Protein AF-A0A524ET92-F1 (afdb_monomer_lite)

Foldseek 3Di:
DDPVVVVPPPPPDPPDDPPDDPPVQDPDFDWDDDPQFTATPVRRDTPGGNDDPDDDPPDDPVRVVVCVVVDDDDDPDDDDDQDDLDQADPVRDGNDPVRNVVSVVVNCVVVVVVD

Radius of gyration: 28.9 Å; chains: 1; bounding box: 44×54×71 Å

Secondary structure (DSSP, 8-state):
--HHHHTTSS-S-TT----S------SS--EEEETTEEEETTT--EEEE---SSPPPSS-HHHHHHHHHHS----SS---------SB-TTSPBPPHHHHHHHHHHHHHHHTT--

pLDDT: mean 71.61, st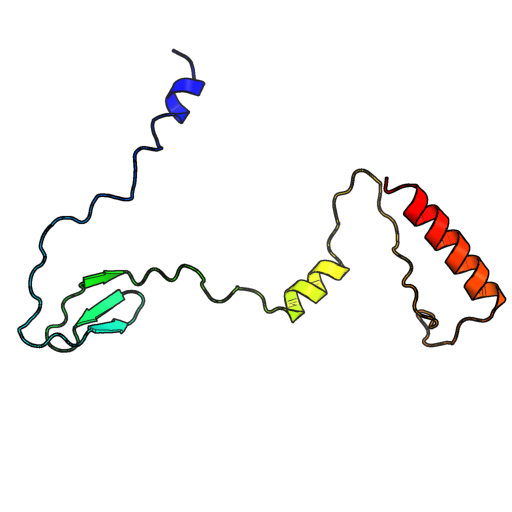d 12.29, range [42.5, 88.94]

Sequence (115 aa):
MSYRDRLRSVKENSETAANSCSEQCCDNPCIESRDGDNVCLNCGMIQGRNLVGNERRAYTVEEVNKRRRTEPRWREFGPRTMLPNTKIDSKGRLINAKGKTLFSRLSKIQNSLIS

Structure (mmCIF, N/CA/C/O backbone):
data_AF-A0A524ET92-F1
#
_entry.id   AF-A0A524ET92-F1
#
loop_
_atom_site.group_PDB
_atom_site.id
_atom_site.type_symbol
_atom_site.label_atom_id
_atom_site.label_alt_id
_atom_site.label_comp_id
_atom_site.label_asym_id
_atom_site.label_entity_id
_atom_site.label_seq_id
_atom_site.pdbx_PDB_ins_code
_atom_site.Cartn_x
_atom_site.Cartn_y
_atom_site.Cartn_z
_atom_site.occupancy
_atom_site.B_iso_or_equiv
_atom_site.auth_seq_id
_atom_site.auth_comp_id
_atom_site.auth_asym_id
_atom_site.auth_atom_id
_atom_site.pdbx_PDB_model_num
ATOM 1 N N . MET A 1 1 ? 3.903 37.963 -25.073 1.00 47.81 1 MET A N 1
ATOM 2 C CA . MET A 1 1 ? 3.912 36.483 -25.041 1.00 47.81 1 MET A CA 1
ATOM 3 C C . MET A 1 1 ? 3.962 36.022 -23.594 1.00 47.81 1 MET A C 1
ATOM 5 O O . MET A 1 1 ? 4.824 36.496 -22.863 1.00 47.81 1 MET A O 1
ATOM 9 N N . SER A 1 2 ? 3.009 35.190 -23.166 1.00 58.75 2 SER A N 1
ATOM 10 C CA . SER A 1 2 ? 2.835 34.795 -21.763 1.00 58.75 2 SER A CA 1
ATOM 11 C C . SER A 1 2 ? 3.704 33.584 -21.423 1.00 58.75 2 SER A C 1
ATOM 13 O O . SER A 1 2 ? 3.820 32.651 -22.213 1.00 58.75 2 SER A O 1
ATOM 15 N N . TYR A 1 3 ? 4.284 33.559 -20.219 1.00 64.38 3 TYR A N 1
ATOM 16 C CA . TYR A 1 3 ? 5.050 32.418 -19.690 1.00 64.38 3 TYR A CA 1
ATOM 17 C C . TYR A 1 3 ? 4.247 31.102 -19.722 1.00 64.38 3 TYR A C 1
ATOM 19 O O . TYR A 1 3 ? 4.809 30.017 -19.855 1.00 64.38 3 TYR A O 1
ATOM 27 N N . ARG A 1 4 ? 2.913 31.208 -19.689 1.00 57.59 4 ARG A N 1
ATOM 28 C CA . ARG A 1 4 ? 1.978 30.082 -19.766 1.00 57.59 4 ARG A CA 1
ATOM 29 C C . ARG A 1 4 ? 2.009 29.355 -21.119 1.00 57.59 4 ARG A C 1
ATOM 31 O O . ARG A 1 4 ? 1.725 28.162 -21.156 1.00 57.59 4 ARG A O 1
ATOM 38 N N . ASP A 1 5 ? 2.405 30.040 -22.193 1.00 59.94 5 ASP A N 1
ATOM 39 C CA . ASP A 1 5 ? 2.451 29.474 -23.546 1.00 59.94 5 ASP A CA 1
ATOM 40 C C . ASP A 1 5 ? 3.699 28.596 -23.767 1.00 59.94 5 ASP A C 1
ATOM 42 O O . ASP A 1 5 ? 3.637 27.630 -24.522 1.00 59.94 5 ASP A O 1
ATOM 46 N N . ARG A 1 6 ? 4.802 28.838 -23.034 1.00 60.34 6 ARG A N 1
ATOM 47 C CA . ARG A 1 6 ? 6.013 27.983 -23.066 1.00 60.34 6 ARG A CA 1
ATOM 48 C C . ARG A 1 6 ? 5.809 26.603 -22.447 1.00 60.34 6 ARG A C 1
ATOM 50 O O . ARG A 1 6 ? 6.516 25.669 -22.799 1.00 60.34 6 ARG A O 1
ATOM 57 N N . LEU A 1 7 ? 4.865 26.464 -21.520 1.00 58.16 7 LEU A N 1
ATOM 58 C CA . LEU A 1 7 ? 4.610 25.190 -20.838 1.00 58.16 7 LEU A CA 1
ATOM 59 C C . LEU A 1 7 ? 3.720 24.242 -21.658 1.00 58.16 7 LEU A C 1
ATOM 61 O O . LEU A 1 7 ? 3.577 23.079 -21.294 1.00 58.16 7 LEU A O 1
ATOM 65 N N . ARG A 1 8 ? 3.115 24.716 -22.758 1.00 54.34 8 ARG A N 1
ATOM 66 C CA . ARG A 1 8 ? 2.230 23.909 -23.616 1.00 54.34 8 ARG A CA 1
ATOM 67 C C . ARG A 1 8 ? 2.946 23.164 -24.742 1.00 54.34 8 ARG A C 1
ATOM 69 O O . ARG A 1 8 ? 2.341 22.262 -25.308 1.00 54.34 8 ARG A O 1
ATOM 76 N N . SER A 1 9 ? 4.201 23.487 -25.049 1.00 54.00 9 SER A N 1
ATOM 77 C CA . SER A 1 9 ? 4.921 22.929 -26.204 1.00 54.00 9 SER A CA 1
ATOM 78 C C . SER A 1 9 ? 5.749 21.670 -25.909 1.00 54.00 9 SER A C 1
ATOM 80 O O . SER A 1 9 ? 6.513 21.244 -26.761 1.00 54.00 9 SER A O 1
ATOM 82 N N . VAL A 1 10 ? 5.625 21.057 -24.725 1.00 55.03 10 VAL A N 1
ATOM 83 C CA . VAL A 1 10 ? 6.371 19.827 -24.357 1.00 55.03 10 VAL A CA 1
ATOM 84 C C . VAL A 1 10 ? 5.411 18.668 -24.080 1.00 55.03 10 VAL A C 1
ATOM 86 O O . VAL A 1 10 ? 5.585 17.872 -23.163 1.00 55.03 10 VAL A O 1
ATOM 89 N N . LYS A 1 11 ? 4.332 18.591 -24.861 1.00 49.00 11 LYS A N 1
ATOM 90 C CA . LYS A 1 11 ? 3.464 17.411 -24.900 1.00 49.00 11 LYS A CA 1
ATOM 91 C C . LYS A 1 11 ? 3.164 17.020 -26.343 1.00 49.00 11 LYS A C 1
ATOM 93 O O . LYS A 1 11 ? 2.029 16.732 -26.697 1.00 49.00 11 LYS A O 1
ATOM 98 N N . GLU A 1 12 ? 4.200 17.040 -27.172 1.00 43.91 12 GLU A N 1
ATOM 99 C CA . GLU A 1 12 ? 4.202 16.313 -28.434 1.00 43.91 12 GLU A CA 1
ATOM 100 C C . GLU A 1 12 ? 4.719 14.901 -28.149 1.00 43.91 12 GLU A C 1
ATOM 102 O O . GLU A 1 12 ? 5.905 14.686 -27.925 1.00 43.91 12 GLU A O 1
ATOM 107 N N . ASN A 1 13 ? 3.771 13.968 -28.044 1.00 44.97 13 ASN A N 1
ATOM 108 C CA . ASN A 1 13 ? 3.882 12.552 -28.395 1.00 44.97 13 ASN A CA 1
ATOM 109 C C . ASN A 1 13 ? 5.302 11.958 -28.442 1.00 44.97 13 ASN A C 1
ATOM 111 O O . ASN A 1 13 ? 5.855 11.709 -29.511 1.00 44.97 13 ASN A O 1
ATOM 115 N N . SER A 1 14 ? 5.840 11.589 -27.282 1.00 46.81 14 SER A N 1
ATOM 116 C CA . SER A 1 14 ? 6.965 10.655 -27.181 1.00 46.81 14 SER A CA 1
ATOM 117 C C . SER A 1 14 ? 6.495 9.192 -27.255 1.00 46.81 14 SER A C 1
ATOM 119 O O . SER A 1 14 ? 6.910 8.371 -26.444 1.00 46.81 14 SER A O 1
ATOM 121 N N . GLU A 1 15 ? 5.584 8.866 -28.175 1.00 49.69 15 GLU A N 1
ATOM 122 C CA . GLU A 1 15 ? 5.123 7.484 -28.418 1.00 49.69 15 GLU A CA 1
ATOM 123 C C . GLU A 1 15 ? 5.349 7.027 -29.870 1.00 49.69 15 GLU A C 1
ATOM 125 O O . GLU A 1 15 ? 5.058 5.890 -30.221 1.00 49.69 15 GLU A O 1
ATOM 130 N N . THR A 1 16 ? 5.956 7.861 -30.717 1.00 47.66 16 THR A N 1
ATOM 131 C CA . THR A 1 16 ? 6.244 7.512 -32.117 1.00 47.66 16 THR A CA 1
ATOM 132 C C . THR A 1 16 ? 7.609 8.035 -32.543 1.00 47.66 16 THR A C 1
ATOM 134 O O . THR A 1 16 ? 7.714 9.005 -33.285 1.00 47.66 16 THR A O 1
ATOM 137 N N . ALA A 1 17 ? 8.671 7.387 -32.069 1.00 45.50 17 ALA A N 1
ATOM 138 C CA . ALA A 1 17 ? 10.010 7.515 -32.645 1.00 45.50 17 ALA A CA 1
ATOM 139 C C . ALA A 1 17 ? 10.817 6.224 -32.427 1.00 45.50 17 ALA A C 1
ATOM 141 O O . ALA A 1 17 ? 11.846 6.220 -31.763 1.00 45.50 17 ALA A O 1
ATOM 142 N N . ALA A 1 18 ? 10.315 5.114 -32.967 1.00 44.72 18 ALA A N 1
ATOM 143 C CA . ALA A 1 18 ? 11.102 3.903 -33.209 1.00 44.72 18 ALA A CA 1
ATOM 144 C C . ALA A 1 18 ? 10.510 3.125 -34.397 1.00 44.72 18 ALA A C 1
ATOM 146 O O . ALA A 1 18 ? 10.233 1.937 -34.316 1.00 44.72 18 ALA A O 1
ATOM 147 N N . ASN A 1 19 ? 10.267 3.828 -35.505 1.00 51.97 19 ASN A N 1
ATOM 148 C CA . ASN A 1 19 ? 10.136 3.211 -36.823 1.00 51.97 19 ASN A CA 1
ATOM 149 C C . ASN A 1 19 ? 11.437 3.489 -37.580 1.00 51.97 19 ASN A C 1
ATOM 151 O O . ASN A 1 19 ? 11.514 4.395 -38.406 1.00 51.97 19 ASN A O 1
ATOM 155 N N . SER A 1 20 ? 12.478 2.728 -37.266 1.00 45.72 20 SER A N 1
ATOM 156 C CA . SER A 1 20 ? 13.635 2.587 -38.143 1.00 45.72 20 SER A CA 1
ATOM 157 C C . SER A 1 20 ? 14.181 1.177 -37.981 1.00 45.72 20 SER A C 1
ATOM 159 O O . SER A 1 20 ? 14.717 0.842 -36.930 1.00 45.72 20 SER A O 1
ATOM 161 N N . CYS A 1 21 ? 14.009 0.394 -39.045 1.00 42.50 21 CYS A N 1
ATOM 162 C CA . CYS A 1 21 ? 14.537 -0.948 -39.258 1.00 42.50 21 CYS A CA 1
ATOM 163 C C . CYS A 1 21 ? 13.989 -2.056 -38.347 1.00 42.50 21 CYS A C 1
ATOM 165 O O . CYS A 1 21 ? 14.536 -2.375 -37.298 1.00 42.50 21 CYS A O 1
ATOM 167 N N . SER A 1 22 ? 12.992 -2.781 -38.860 1.00 56.25 22 SER A N 1
ATOM 168 C CA . SER A 1 22 ? 12.910 -4.228 -38.654 1.00 56.25 22 SER A CA 1
ATOM 169 C C . SER A 1 22 ? 14.134 -4.895 -39.305 1.00 56.25 22 SER A C 1
ATOM 171 O O . SER A 1 22 ? 14.025 -5.530 -40.353 1.00 56.25 22 SER A O 1
ATOM 173 N N . GLU A 1 23 ? 15.321 -4.685 -38.742 1.00 62.25 23 GLU A N 1
ATOM 174 C CA . GLU A 1 23 ? 16.504 -5.456 -39.101 1.00 62.25 23 GLU A CA 1
ATOM 175 C C . GLU A 1 23 ? 16.312 -6.847 -38.499 1.00 62.25 23 GLU A C 1
ATOM 177 O O . GLU A 1 23 ? 16.349 -7.037 -37.283 1.00 62.25 23 GLU A O 1
ATOM 182 N N . GLN A 1 24 ? 16.003 -7.823 -39.355 1.00 68.81 24 GLN A N 1
ATOM 183 C CA . GLN A 1 24 ? 15.979 -9.229 -38.970 1.00 68.81 24 GLN A CA 1
ATOM 184 C C . GLN A 1 24 ? 17.319 -9.568 -38.318 1.00 68.81 24 GLN A C 1
ATOM 186 O O . GLN A 1 24 ? 18.355 -9.588 -38.975 1.00 68.81 24 GLN A O 1
ATOM 191 N N . CYS A 1 25 ? 17.306 -9.823 -37.011 1.00 73.94 25 CYS A N 1
ATOM 192 C CA . CYS A 1 25 ? 18.538 -10.074 -36.279 1.00 73.94 25 CYS A CA 1
ATOM 193 C C . CYS A 1 25 ? 19.202 -11.407 -36.675 1.00 73.94 25 CYS A C 1
ATOM 195 O O . CYS A 1 25 ? 20.414 -11.538 -36.538 1.00 73.94 25 CYS A O 1
ATOM 197 N N . CYS A 1 26 ? 18.418 -12.401 -37.115 1.00 80.56 26 CYS A N 1
ATOM 198 C CA . CYS A 1 26 ? 18.838 -13.682 -37.706 1.00 80.56 26 CYS A CA 1
ATOM 199 C C . CYS A 1 26 ? 17.600 -14.497 -38.143 1.00 80.56 26 CYS A C 1
ATOM 201 O O . CYS A 1 26 ? 16.479 -14.150 -37.768 1.00 80.56 26 CYS A O 1
ATOM 203 N N . ASP A 1 27 ? 17.799 -15.595 -38.884 1.00 80.44 27 ASP A N 1
ATOM 204 C CA . ASP A 1 27 ? 16.713 -16.468 -39.371 1.00 80.44 27 ASP A CA 1
ATOM 205 C C . ASP A 1 27 ? 15.933 -17.167 -38.240 1.00 80.44 27 ASP A C 1
ATOM 207 O O . ASP A 1 27 ? 14.732 -17.390 -38.363 1.00 80.44 27 ASP A O 1
ATOM 211 N N . ASN A 1 28 ? 16.600 -17.471 -37.116 1.00 81.56 28 ASN A N 1
ATOM 212 C CA . ASN A 1 28 ? 16.001 -18.065 -35.914 1.00 81.56 28 ASN A CA 1
ATOM 213 C C . ASN A 1 28 ? 16.382 -17.254 -34.661 1.00 81.56 28 ASN A C 1
ATOM 215 O O . ASN A 1 28 ? 17.343 -17.603 -33.964 1.00 81.56 28 ASN A O 1
ATOM 219 N N . PRO A 1 29 ? 15.669 -16.156 -34.364 1.00 80.69 29 PRO A N 1
ATOM 220 C CA . PRO A 1 29 ? 15.983 -15.304 -33.227 1.00 80.69 29 PRO A CA 1
ATOM 221 C C . PRO A 1 29 ? 15.535 -15.928 -31.902 1.00 80.69 29 PRO A C 1
ATOM 223 O O . PRO A 1 29 ? 14.384 -16.329 -31.745 1.00 80.69 29 PRO A O 1
ATOM 226 N N . CYS A 1 30 ? 16.439 -15.972 -30.923 1.00 83.75 30 CYS A N 1
ATOM 227 C CA . CYS A 1 30 ? 16.144 -16.399 -29.555 1.00 83.75 30 CYS A CA 1
ATOM 228 C C . CYS A 1 30 ? 16.282 -15.194 -28.623 1.00 83.75 30 CYS A C 1
ATOM 230 O O . CYS A 1 30 ? 17.395 -14.834 -28.248 1.00 83.75 30 CYS A O 1
ATOM 232 N N . ILE A 1 31 ? 15.168 -14.522 -28.328 1.00 85.00 31 ILE A N 1
ATOM 233 C CA . ILE A 1 31 ? 15.155 -13.258 -27.583 1.00 85.00 31 ILE A CA 1
ATOM 234 C C . ILE A 1 31 ? 14.977 -13.549 -26.091 1.00 85.00 31 ILE A C 1
ATOM 236 O O . ILE A 1 31 ? 13.972 -14.134 -25.691 1.00 85.00 31 ILE A O 1
ATOM 240 N N . GLU A 1 32 ? 15.919 -13.086 -25.273 1.00 86.19 32 GLU A N 1
ATOM 241 C CA . GLU A 1 32 ? 15.846 -13.127 -23.813 1.00 86.19 32 GLU A CA 1
ATOM 242 C C . GLU A 1 32 ? 16.055 -11.737 -23.207 1.00 86.19 32 GLU A C 1
ATOM 244 O O . GLU A 1 32 ? 16.741 -10.879 -23.762 1.00 86.19 32 GLU A O 1
ATOM 249 N N . SER A 1 33 ? 15.476 -11.521 -22.027 1.00 86.12 33 SER A N 1
ATOM 250 C CA . SER A 1 33 ? 15.684 -10.313 -21.232 1.00 86.12 33 SER A CA 1
ATOM 251 C C . SER A 1 33 ? 16.947 -10.446 -20.374 1.00 86.12 33 SER A C 1
ATOM 253 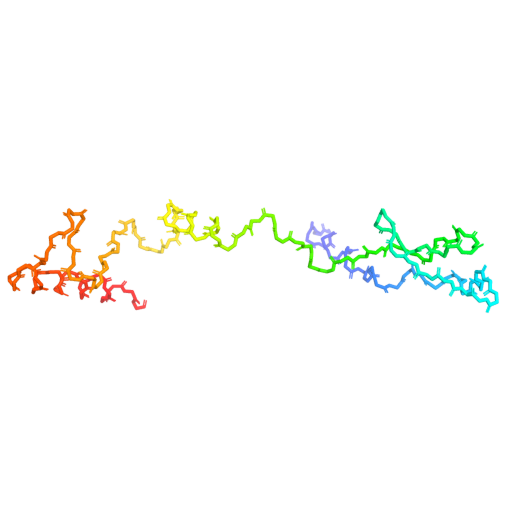O O . SER A 1 33 ? 16.962 -11.245 -19.433 1.00 86.12 33 SER A O 1
ATOM 255 N N . ARG A 1 34 ? 17.984 -9.651 -20.660 1.00 83.12 34 ARG A N 1
ATOM 256 C CA . ARG A 1 34 ? 19.222 -9.564 -19.867 1.00 83.12 34 ARG A CA 1
ATOM 257 C C . ARG A 1 34 ? 19.571 -8.115 -19.576 1.00 83.12 34 ARG A C 1
ATOM 259 O O . ARG A 1 34 ? 19.468 -7.271 -20.452 1.00 83.12 34 ARG A O 1
ATOM 266 N N . ASP A 1 35 ? 19.966 -7.842 -18.336 1.00 80.12 35 ASP A N 1
ATOM 267 C CA . ASP A 1 35 ? 20.461 -6.530 -17.894 1.00 80.12 35 ASP A CA 1
ATOM 268 C C . ASP A 1 35 ? 19.543 -5.334 -18.226 1.00 80.12 35 ASP A C 1
ATOM 270 O O . ASP A 1 35 ? 19.994 -4.202 -18.358 1.00 80.12 35 ASP A O 1
ATOM 274 N N . GLY A 1 36 ? 18.229 -5.575 -18.318 1.00 80.56 36 GLY A N 1
ATOM 275 C CA . GLY A 1 36 ? 17.239 -4.541 -18.640 1.00 80.56 36 GLY A CA 1
ATOM 276 C C . GLY A 1 36 ? 17.019 -4.311 -20.137 1.00 80.56 36 GLY A C 1
ATOM 277 O O . GLY A 1 36 ? 16.214 -3.454 -20.492 1.00 80.56 36 GLY A O 1
ATOM 278 N N . ASP A 1 37 ? 17.647 -5.108 -21.000 1.00 86.75 37 ASP A N 1
ATOM 279 C CA . ASP A 1 37 ? 17.483 -5.090 -22.451 1.00 86.75 37 ASP A CA 1
ATOM 280 C C . ASP A 1 37 ? 16.964 -6.440 -22.973 1.00 86.75 37 ASP A C 1
ATOM 282 O O . ASP A 1 37 ? 17.146 -7.494 -22.362 1.00 86.75 37 ASP A O 1
ATOM 286 N N . ASN A 1 38 ? 16.290 -6.413 -24.121 1.00 86.81 38 ASN A N 1
ATOM 287 C CA . ASN A 1 38 ? 15.870 -7.606 -24.849 1.00 86.81 38 ASN A CA 1
ATOM 288 C C . ASN A 1 38 ? 16.914 -7.912 -25.923 1.00 86.81 38 ASN A C 1
ATOM 290 O O . ASN A 1 38 ? 17.060 -7.166 -26.897 1.00 86.81 38 ASN A O 1
ATOM 294 N N . VAL A 1 39 ? 17.636 -9.013 -25.735 1.00 88.94 39 VAL A N 1
ATOM 295 C CA . VAL A 1 39 ? 18.805 -9.385 -26.532 1.00 88.94 39 VAL A CA 1
ATOM 296 C C . VAL A 1 39 ? 18.563 -10.727 -27.204 1.00 88.94 39 VAL A C 1
ATOM 298 O O . VAL A 1 39 ? 18.055 -11.663 -26.589 1.00 88.94 39 VAL A O 1
ATOM 301 N N . CYS A 1 40 ? 18.950 -10.846 -28.470 1.00 88.44 40 CYS A N 1
ATOM 302 C CA . CYS A 1 40 ? 18.998 -12.139 -29.136 1.00 88.44 40 CYS A CA 1
ATOM 303 C C . CYS A 1 40 ? 20.252 -12.917 -28.706 1.00 88.44 40 CYS A C 1
ATOM 305 O O . CYS A 1 40 ? 21.367 -12.457 -28.942 1.00 88.44 40 CYS A O 1
ATOM 307 N N . LEU A 1 41 ? 20.103 -14.118 -28.146 1.00 83.75 41 LEU A N 1
ATOM 308 C CA . LEU A 1 41 ? 21.230 -14.964 -27.729 1.00 83.75 41 LEU A CA 1
ATOM 309 C C . LEU A 1 41 ? 22.099 -15.448 -28.897 1.00 83.75 41 LEU A C 1
ATOM 311 O O . LEU A 1 41 ? 23.283 -15.717 -28.712 1.00 83.75 41 LEU A O 1
ATOM 315 N N . ASN A 1 42 ? 21.519 -15.557 -30.093 1.00 83.69 42 ASN A N 1
ATOM 316 C CA . ASN A 1 42 ? 22.188 -16.160 -31.245 1.00 83.69 42 ASN A CA 1
ATOM 317 C C . ASN A 1 42 ? 23.105 -15.178 -31.987 1.00 83.69 42 ASN A C 1
ATOM 319 O O . ASN A 1 42 ? 24.131 -15.588 -32.519 1.00 83.69 42 ASN A O 1
ATOM 323 N N . CYS A 1 43 ? 22.754 -13.890 -32.029 1.00 81.88 43 CYS A N 1
ATOM 324 C CA . CYS A 1 43 ? 23.526 -12.864 -32.742 1.00 81.88 43 CYS A 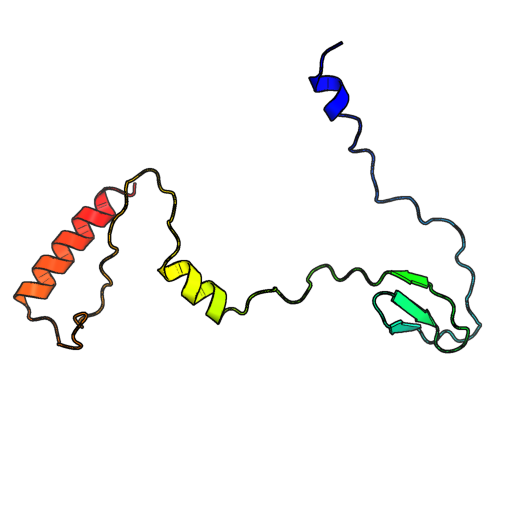CA 1
ATOM 325 C C . CYS A 1 43 ? 23.946 -11.674 -31.869 1.00 81.88 43 CYS A C 1
ATOM 327 O O . CYS A 1 43 ? 24.670 -10.802 -32.339 1.00 81.88 43 CYS A O 1
ATOM 329 N N . GLY A 1 44 ? 23.496 -11.609 -30.612 1.00 78.56 44 GLY A N 1
ATOM 330 C CA . GLY A 1 44 ? 23.822 -10.524 -29.684 1.00 78.56 44 GLY A CA 1
ATOM 331 C C . GLY A 1 44 ? 23.127 -9.193 -29.982 1.00 78.56 44 GLY A C 1
ATOM 332 O O . GLY A 1 44 ? 23.423 -8.199 -29.323 1.00 78.56 44 GLY A O 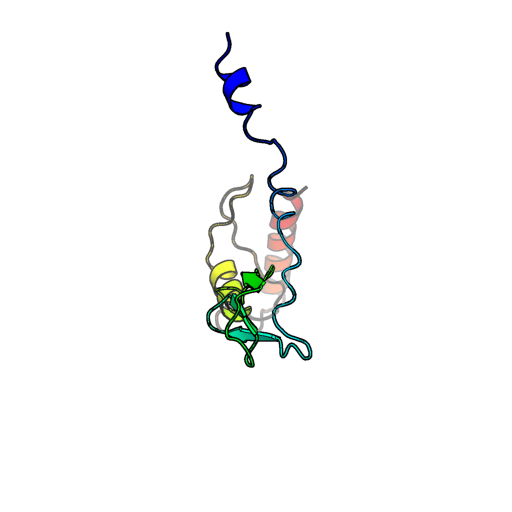1
ATOM 333 N N . MET A 1 45 ? 22.211 -9.142 -30.956 1.00 83.81 45 MET A N 1
ATOM 334 C CA . MET A 1 45 ? 21.502 -7.911 -31.306 1.00 83.81 45 MET A CA 1
ATOM 335 C C . MET A 1 45 ? 20.506 -7.514 -30.209 1.00 83.81 45 MET A C 1
ATOM 337 O O . MET A 1 45 ? 19.710 -8.340 -29.752 1.00 83.81 45 MET A O 1
ATOM 341 N N . ILE A 1 46 ? 20.529 -6.236 -29.830 1.00 84.62 46 ILE A N 1
ATOM 342 C CA . ILE A 1 46 ? 19.599 -5.635 -28.871 1.00 84.62 46 ILE A CA 1
ATOM 343 C C . ILE A 1 46 ? 18.380 -5.129 -29.644 1.00 84.62 46 ILE A C 1
ATOM 345 O O . ILE A 1 46 ? 18.498 -4.199 -30.437 1.00 84.62 46 ILE A O 1
ATOM 349 N N . GLN A 1 47 ? 17.209 -5.730 -29.419 1.00 80.50 47 GLN A N 1
ATOM 350 C CA . GLN A 1 47 ? 15.964 -5.297 -30.071 1.00 80.50 47 GLN A CA 1
ATOM 351 C C . GLN A 1 47 ? 15.308 -4.107 -29.367 1.00 80.50 47 GLN A C 1
ATOM 353 O O . GLN A 1 47 ? 14.516 -3.382 -29.965 1.00 80.50 47 GLN A O 1
ATOM 358 N N . GLY A 1 48 ? 15.623 -3.891 -28.091 1.00 82.94 48 GLY A N 1
ATOM 359 C CA . GLY A 1 48 ? 15.113 -2.754 -27.342 1.00 82.94 48 GLY A CA 1
ATOM 360 C C . GLY A 1 48 ? 15.286 -2.910 -25.841 1.00 82.94 48 GLY A C 1
ATOM 361 O O . GLY A 1 48 ? 15.717 -3.952 -25.352 1.00 82.94 48 GLY A O 1
ATOM 362 N N . ARG A 1 49 ? 14.907 -1.859 -25.114 1.00 83.31 49 ARG A N 1
ATOM 363 C CA . ARG A 1 49 ? 14.924 -1.843 -23.649 1.00 83.31 49 ARG A CA 1
ATOM 364 C C . ARG A 1 49 ? 13.722 -2.593 -23.095 1.00 83.31 49 ARG A C 1
ATOM 366 O O . ARG A 1 49 ? 12.597 -2.413 -23.565 1.00 83.31 49 ARG A O 1
ATOM 373 N N . ASN A 1 50 ? 13.943 -3.391 -22.063 1.00 82.06 50 ASN A N 1
ATOM 374 C CA . ASN A 1 50 ? 12.884 -4.044 -21.313 1.00 82.06 50 ASN A CA 1
ATOM 375 C C . ASN A 1 50 ? 12.270 -3.045 -20.319 1.00 82.06 50 ASN A C 1
A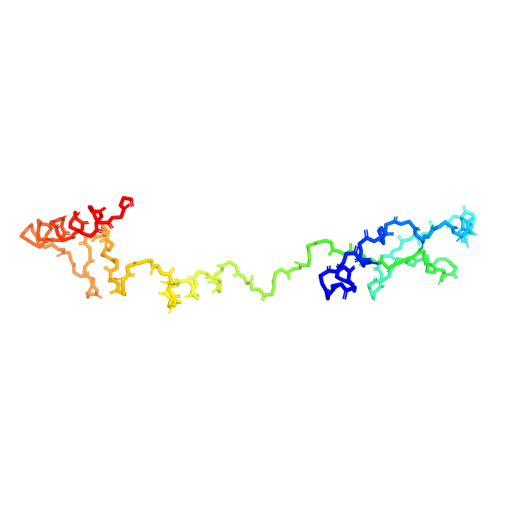TOM 377 O O . ASN A 1 50 ? 12.729 -2.880 -19.190 1.00 82.06 50 ASN A O 1
ATOM 381 N N . LEU A 1 51 ? 11.237 -2.329 -20.768 1.00 76.69 51 LEU A N 1
ATOM 382 C CA . LEU A 1 51 ? 10.479 -1.410 -19.924 1.00 76.69 51 LEU A CA 1
ATOM 383 C C . LEU A 1 51 ? 9.441 -2.196 -19.116 1.00 76.69 51 LEU A C 1
ATOM 385 O O . LEU A 1 51 ? 8.368 -2.539 -19.614 1.00 76.69 51 LEU A O 1
ATOM 389 N N . VAL A 1 52 ? 9.743 -2.467 -17.848 1.00 73.75 52 VAL A N 1
ATOM 390 C CA . VAL A 1 52 ? 8.789 -3.103 -16.935 1.00 73.75 52 VAL A CA 1
ATOM 391 C C . VAL A 1 52 ? 7.861 -2.029 -16.361 1.00 73.75 52 VAL A C 1
ATOM 393 O O . VAL A 1 52 ? 8.266 -1.226 -15.528 1.00 73.75 52 VAL A O 1
ATOM 396 N N . GLY A 1 53 ? 6.590 -2.016 -16.778 1.00 70.25 53 GLY A N 1
ATOM 397 C CA . GLY A 1 53 ? 5.610 -1.011 -16.327 1.00 70.25 53 GLY A CA 1
ATOM 398 C C . GLY A 1 53 ? 5.286 -1.050 -14.824 1.00 70.25 53 GLY A C 1
ATOM 399 O O . GLY A 1 53 ? 4.806 -0.066 -14.272 1.00 70.25 53 GLY A O 1
ATOM 400 N N . ASN A 1 54 ? 5.569 -2.171 -14.157 1.00 66.88 54 ASN A N 1
ATOM 401 C CA . ASN A 1 54 ? 5.458 -2.335 -12.710 1.00 66.88 54 ASN A CA 1
ATOM 402 C C . ASN A 1 54 ? 6.732 -3.000 -12.182 1.00 66.88 54 ASN A C 1
ATOM 404 O O . ASN A 1 54 ? 6.784 -4.222 -12.030 1.00 66.88 54 ASN A O 1
ATOM 408 N N . GLU A 1 55 ? 7.760 -2.209 -11.887 1.00 64.19 55 GLU A N 1
ATOM 409 C CA . GLU A 1 55 ? 8.864 -2.696 -11.062 1.00 64.19 55 GLU A CA 1
ATOM 410 C C . GLU A 1 55 ? 8.332 -3.232 -9.724 1.00 64.19 55 GLU A C 1
ATOM 412 O O . GLU A 1 55 ? 7.288 -2.802 -9.210 1.00 64.19 55 GLU A O 1
ATOM 417 N N . ARG A 1 56 ? 9.060 -4.189 -9.134 1.00 68.38 56 ARG A N 1
ATOM 418 C CA . ARG A 1 56 ? 8.799 -4.627 -7.758 1.00 68.38 56 ARG A CA 1
ATOM 419 C C . ARG A 1 56 ? 8.734 -3.377 -6.881 1.00 68.38 56 ARG A C 1
ATOM 421 O O . ARG A 1 56 ? 9.708 -2.634 -6.805 1.00 68.38 56 ARG A O 1
ATOM 428 N N . ARG A 1 57 ? 7.586 -3.140 -6.228 1.00 67.69 57 ARG A N 1
ATOM 429 C CA . ARG A 1 57 ? 7.443 -2.022 -5.284 1.00 67.69 57 ARG A CA 1
ATOM 430 C C . ARG A 1 57 ? 8.635 -2.040 -4.336 1.00 67.69 57 ARG A C 1
ATOM 432 O O . ARG A 1 57 ? 8.901 -3.070 -3.722 1.00 67.69 57 ARG A O 1
ATOM 439 N N . ALA A 1 58 ? 9.280 -0.886 -4.174 1.00 74.62 58 ALA A N 1
ATOM 440 C CA . ALA A 1 58 ? 10.391 -0.711 -3.239 1.00 74.62 58 ALA A CA 1
ATOM 441 C C . ALA A 1 58 ? 10.026 -1.097 -1.793 1.00 74.62 58 ALA A C 1
ATOM 443 O O . ALA A 1 58 ? 10.915 -1.335 -0.983 1.00 74.62 58 ALA A O 1
ATOM 444 N N . TYR A 1 59 ? 8.726 -1.166 -1.481 1.00 78.94 59 TYR A N 1
ATOM 445 C CA . TYR A 1 59 ? 8.211 -1.552 -0.176 1.00 78.94 59 TYR A CA 1
ATOM 446 C C . TYR A 1 59 ? 7.307 -2.772 -0.257 1.00 78.94 59 TYR A C 1
ATOM 448 O O . TYR A 1 59 ? 6.413 -2.867 -1.108 1.00 78.94 59 TYR A O 1
ATOM 456 N N . THR A 1 60 ? 7.484 -3.663 0.711 1.00 84.19 60 THR A N 1
ATOM 457 C CA . THR A 1 60 ? 6.566 -4.780 0.927 1.00 84.19 60 THR A CA 1
ATOM 458 C C . THR A 1 60 ? 5.233 -4.284 1.490 1.00 84.19 60 THR A C 1
ATOM 460 O O . THR A 1 60 ? 5.127 -3.207 2.085 1.00 84.19 60 THR A O 1
ATOM 463 N N . VAL A 1 61 ? 4.177 -5.086 1.333 1.00 80.06 61 VAL A N 1
ATOM 464 C CA . VAL A 1 61 ? 2.845 -4.765 1.879 1.00 80.06 61 VAL A CA 1
ATOM 465 C C . VAL A 1 61 ? 2.905 -4.554 3.400 1.00 80.06 61 VAL A C 1
ATOM 467 O O . VAL A 1 61 ? 2.204 -3.701 3.948 1.00 80.06 61 VAL A O 1
ATOM 470 N N . GLU A 1 62 ? 3.786 -5.281 4.087 1.00 82.75 62 GLU A N 1
ATOM 471 C CA . GLU A 1 62 ? 3.996 -5.166 5.530 1.00 82.75 62 GLU A CA 1
ATOM 472 C C . GLU A 1 62 ? 4.637 -3.835 5.936 1.00 82.75 62 GLU A C 1
ATOM 474 O O . GLU A 1 62 ? 4.193 -3.200 6.895 1.00 82.75 62 GLU A O 1
ATOM 479 N N . GLU A 1 63 ? 5.648 -3.378 5.196 1.00 80.44 63 GLU A N 1
ATOM 480 C CA . GLU A 1 63 ? 6.313 -2.093 5.435 1.00 80.44 63 GLU A CA 1
ATOM 481 C C . GLU A 1 63 ? 5.369 -0.916 5.214 1.00 80.44 63 GLU A C 1
ATOM 483 O O . GLU A 1 63 ? 5.309 -0.002 6.041 1.00 80.44 63 GLU A O 1
ATOM 488 N N . VAL A 1 64 ? 4.571 -0.973 4.144 1.00 81.38 64 VAL A N 1
ATOM 489 C CA . VAL A 1 64 ? 3.538 0.032 3.868 1.00 81.38 64 VAL A CA 1
ATOM 490 C C . VAL A 1 64 ? 2.536 0.097 5.023 1.00 81.38 64 VAL A C 1
ATOM 492 O O . VAL A 1 64 ? 2.187 1.184 5.483 1.00 81.38 64 VAL A O 1
ATOM 495 N N . ASN A 1 65 ? 2.104 -1.050 5.550 1.00 79.25 65 ASN A N 1
ATOM 496 C CA . ASN A 1 65 ? 1.165 -1.096 6.670 1.00 79.25 65 ASN A CA 1
ATOM 497 C C . ASN A 1 65 ? 1.767 -0.576 7.982 1.00 79.25 65 ASN A C 1
ATOM 499 O O . ASN A 1 65 ? 1.061 0.078 8.751 1.00 79.25 65 ASN A O 1
ATOM 503 N N . LYS A 1 66 ? 3.057 -0.825 8.243 1.00 82.31 66 LYS A N 1
ATOM 504 C CA . LYS A 1 66 ? 3.757 -0.264 9.410 1.00 82.31 66 LYS A CA 1
ATOM 505 C C . LYS A 1 66 ? 3.853 1.259 9.317 1.00 82.31 66 LYS A C 1
ATOM 507 O O . LYS A 1 66 ? 3.493 1.931 10.279 1.00 82.31 66 LYS A O 1
ATOM 512 N N . ARG A 1 67 ? 4.245 1.806 8.158 1.00 77.50 67 ARG A N 1
ATOM 513 C CA . ARG A 1 67 ? 4.345 3.264 7.944 1.00 77.50 67 ARG A CA 1
ATOM 514 C C . ARG A 1 67 ? 2.993 3.965 8.054 1.00 77.50 67 ARG A C 1
ATOM 516 O O . ARG A 1 67 ? 2.884 4.963 8.761 1.00 77.50 67 ARG A O 1
ATOM 523 N N . ARG A 1 68 ? 1.935 3.375 7.485 1.00 72.94 68 ARG A N 1
ATOM 524 C CA . ARG A 1 68 ? 0.559 3.895 7.587 1.00 72.94 68 ARG A CA 1
ATOM 525 C C . ARG A 1 68 ? 0.048 4.052 9.024 1.00 72.94 68 ARG A C 1
ATOM 527 O O . ARG A 1 68 ? -0.888 4.817 9.234 1.00 72.94 68 ARG A O 1
ATOM 534 N N . ARG A 1 69 ? 0.611 3.333 10.008 1.00 68.88 69 ARG A N 1
ATOM 535 C CA . ARG A 1 69 ? 0.237 3.495 11.428 1.00 68.88 69 ARG A CA 1
ATOM 536 C C . ARG A 1 69 ? 0.784 4.783 12.039 1.00 68.88 69 ARG A C 1
ATOM 538 O O . ARG A 1 69 ? 0.133 5.341 12.913 1.00 68.88 69 ARG A O 1
ATOM 545 N N . THR A 1 70 ? 1.969 5.215 11.618 1.00 68.12 70 THR A N 1
ATOM 546 C CA . THR A 1 70 ? 2.703 6.341 12.220 1.00 68.12 70 THR A CA 1
ATOM 547 C C . THR A 1 70 ? 2.711 7.594 11.351 1.00 68.12 70 THR A C 1
ATOM 549 O O . THR A 1 70 ? 3.126 8.648 11.820 1.00 68.12 70 THR A O 1
ATOM 552 N N . GLU A 1 71 ? 2.276 7.501 10.094 1.00 68.19 71 GLU A N 1
ATOM 553 C CA . GLU A 1 71 ? 2.285 8.636 9.174 1.00 68.19 71 GLU A CA 1
ATOM 554 C C . GLU A 1 71 ? 1.283 9.732 9.575 1.00 68.19 71 GLU A C 1
ATOM 556 O O . GLU A 1 71 ? 0.095 9.447 9.784 1.00 68.19 71 GLU A O 1
ATOM 561 N N . PRO A 1 72 ? 1.728 11.003 9.625 1.00 67.69 72 PRO A N 1
ATOM 562 C CA . PRO A 1 72 ? 0.838 12.144 9.767 1.00 67.69 72 PRO A CA 1
ATOM 563 C C . PRO A 1 72 ? -0.100 12.202 8.562 1.00 67.69 72 PRO A C 1
ATOM 565 O O . PRO A 1 72 ? 0.306 12.495 7.437 1.00 67.69 72 PRO A O 1
ATOM 568 N N . ARG A 1 73 ? -1.380 11.909 8.783 1.00 67.06 73 ARG A N 1
ATOM 569 C CA . ARG A 1 73 ? -2.392 12.038 7.739 1.00 67.06 73 ARG A CA 1
ATOM 570 C C . ARG A 1 73 ? -2.921 13.465 7.750 1.00 67.06 73 ARG A C 1
ATOM 572 O O . ARG A 1 73 ? -3.663 13.828 8.658 1.00 67.06 73 ARG A O 1
ATOM 579 N N . TRP A 1 74 ? -2.562 14.243 6.735 1.00 61.72 74 TRP A N 1
ATOM 580 C CA . TRP A 1 74 ? -3.136 15.565 6.501 1.00 61.72 74 TRP A CA 1
ATOM 581 C C . TRP A 1 74 ? -4.640 15.416 6.248 1.00 61.72 74 TRP A C 1
ATOM 583 O O . TRP A 1 74 ? -5.063 14.763 5.293 1.00 61.72 74 TRP A O 1
ATOM 593 N N . ARG A 1 75 ? -5.451 15.942 7.162 1.00 66.44 75 ARG A N 1
ATOM 594 C CA . ARG A 1 75 ? -6.913 15.989 7.077 1.00 66.44 75 ARG A CA 1
ATOM 595 C C . ARG A 1 75 ? -7.357 17.411 7.408 1.00 66.44 75 ARG A C 1
ATOM 597 O O . ARG A 1 75 ? -6.631 18.132 8.083 1.00 66.44 75 ARG A O 1
ATOM 604 N N . GLU A 1 76 ? -8.559 17.785 6.980 1.00 68.38 76 GLU A N 1
ATOM 605 C CA . GLU A 1 76 ? -9.170 19.092 7.296 1.00 68.38 76 GLU A CA 1
ATOM 606 C C . GLU A 1 76 ? -9.416 19.287 8.800 1.00 68.38 76 GLU A C 1
ATOM 608 O O . GLU A 1 76 ? -9.588 20.401 9.285 1.00 68.38 76 GLU A O 1
ATOM 613 N N . PHE A 1 77 ? -9.391 18.192 9.559 1.00 63.28 77 PHE A N 1
ATOM 614 C CA . PHE A 1 77 ? -9.444 18.192 11.008 1.00 63.28 77 PHE A CA 1
ATOM 615 C C . PHE A 1 77 ? -8.083 17.837 11.610 1.00 63.28 77 PHE A C 1
ATOM 617 O O . PHE A 1 77 ? -7.366 16.977 11.098 1.00 63.28 77 PHE A O 1
ATOM 624 N N . GLY A 1 78 ? -7.760 18.484 12.734 1.00 69.69 78 GLY A N 1
ATOM 625 C CA . GLY A 1 78 ? -6.509 18.287 13.466 1.00 69.69 78 GLY A CA 1
ATOM 626 C C . GLY A 1 78 ? -6.259 16.840 13.924 1.00 69.69 78 GLY A C 1
ATOM 627 O O . GLY A 1 78 ? -7.120 15.965 13.780 1.00 69.69 78 GLY A O 1
ATOM 628 N N . PRO A 1 79 ? -5.078 16.566 14.501 1.00 66.81 79 PRO A N 1
ATOM 629 C CA . PRO A 1 79 ? -4.682 15.220 14.896 1.00 66.81 79 PRO A CA 1
ATOM 630 C C . PRO A 1 79 ? -5.684 14.620 15.893 1.00 66.81 79 PRO A C 1
ATOM 632 O O . PRO A 1 79 ? -5.885 15.136 16.992 1.00 66.81 79 PRO A O 1
ATOM 635 N N . ARG A 1 80 ? -6.322 13.511 15.499 1.00 67.19 80 ARG A N 1
ATOM 636 C CA . ARG A 1 80 ? -7.258 12.738 16.329 1.00 67.19 80 ARG A CA 1
ATOM 637 C C . ARG A 1 80 ? -6.759 11.308 16.486 1.00 67.19 80 ARG A C 1
ATOM 639 O O . ARG A 1 80 ? -6.324 10.680 15.523 1.00 67.19 80 ARG A O 1
ATOM 646 N N . THR A 1 81 ? -6.874 10.773 17.695 1.00 69.44 81 THR A N 1
ATOM 647 C CA . THR A 1 81 ? -6.614 9.361 17.981 1.00 69.44 81 THR A CA 1
ATOM 648 C C . THR A 1 81 ? -7.816 8.528 17.543 1.00 69.44 81 THR A C 1
ATOM 650 O O . THR A 1 81 ? -8.919 8.718 18.044 1.00 69.44 81 THR A O 1
ATOM 653 N N . MET A 1 82 ? -7.640 7.603 16.598 1.00 67.56 82 MET A N 1
ATOM 654 C CA . MET A 1 82 ? -8.706 6.665 16.225 1.00 67.56 82 MET A CA 1
ATOM 655 C C . MET A 1 82 ? -8.816 5.595 17.308 1.00 67.56 82 MET A C 1
ATOM 657 O O . MET A 1 82 ? -7.876 4.822 17.497 1.00 67.56 82 MET A O 1
ATOM 661 N N . LEU A 1 83 ? -9.946 5.537 18.014 1.00 70.19 83 LEU A N 1
ATOM 662 C CA . LEU A 1 83 ? -10.187 4.454 18.961 1.00 70.19 83 LEU A CA 1
ATOM 663 C C . LEU A 1 83 ? -10.671 3.206 18.202 1.00 70.19 83 LEU A C 1
ATOM 665 O O . LEU A 1 83 ? -11.736 3.253 17.581 1.00 70.19 83 LEU A O 1
ATOM 669 N N . PRO A 1 84 ? -9.921 2.088 18.226 1.00 68.31 84 PRO A N 1
ATOM 670 C CA . PRO A 1 84 ? -10.356 0.853 17.587 1.00 68.31 84 PRO A CA 1
ATOM 671 C C . PRO A 1 84 ? -11.565 0.262 18.323 1.00 68.31 84 PRO A C 1
ATOM 673 O O . PRO A 1 84 ? -11.669 0.342 19.545 1.00 68.31 84 PRO A O 1
ATOM 676 N N . ASN A 1 85 ? -12.458 -0.409 17.592 1.00 66.69 85 ASN A N 1
ATOM 677 C CA . ASN A 1 85 ? -13.631 -1.089 18.167 1.00 66.69 85 ASN A CA 1
ATOM 678 C C . ASN A 1 85 ? -13.273 -2.426 18.863 1.00 66.69 85 ASN A C 1
ATOM 680 O O . ASN A 1 85 ? -14.115 -3.303 19.063 1.00 66.69 85 ASN A O 1
ATOM 684 N N . THR A 1 86 ? -11.995 -2.632 19.188 1.00 72.69 86 THR A N 1
ATOM 685 C CA . THR A 1 86 ? -11.507 -3.834 19.861 1.00 72.69 86 THR A CA 1
ATOM 686 C C . THR A 1 86 ? -11.890 -3.798 21.335 1.00 72.69 86 THR A C 1
ATOM 688 O O . THR A 1 86 ? -11.735 -2.787 22.012 1.00 72.69 86 THR A O 1
ATOM 691 N N . LYS A 1 87 ? -12.345 -4.930 21.879 1.00 70.75 87 LYS A N 1
ATOM 692 C CA . LYS A 1 87 ? -12.761 -5.054 23.293 1.00 70.75 87 LYS A CA 1
ATOM 693 C C . LYS A 1 87 ? -11.583 -5.122 24.279 1.00 70.75 87 LYS A C 1
ATOM 695 O O . LYS A 1 87 ? -11.792 -5.480 25.438 1.00 70.75 87 LYS A O 1
ATOM 700 N N . ILE A 1 88 ? -10.371 -4.833 23.814 1.00 78.94 88 ILE A N 1
ATOM 701 C CA . ILE A 1 88 ? -9.111 -5.053 24.517 1.00 78.94 88 ILE A CA 1
ATOM 702 C C . ILE A 1 88 ? -8.396 -3.705 24.631 1.00 78.94 88 ILE A C 1
ATOM 704 O O . ILE A 1 88 ? -8.269 -2.986 23.641 1.00 78.94 88 ILE A O 1
ATOM 708 N N . ASP A 1 89 ? -7.976 -3.364 25.845 1.00 75.38 89 ASP A N 1
ATOM 709 C CA . ASP A 1 89 ? -7.162 -2.184 26.138 1.00 75.38 89 ASP A CA 1
ATOM 710 C C . ASP A 1 89 ? -5.719 -2.370 25.625 1.00 75.38 89 ASP A C 1
ATOM 712 O O . ASP A 1 89 ? -5.246 -3.487 25.428 1.00 75.38 89 ASP A O 1
ATOM 716 N N . SER A 1 90 ? -4.978 -1.273 25.496 1.00 72.81 90 SER A N 1
ATOM 717 C CA . SER A 1 90 ? -3.529 -1.220 25.242 1.00 72.81 90 SER A CA 1
ATOM 718 C C . SER A 1 90 ? -2.696 -2.144 26.148 1.00 72.81 90 SER A C 1
ATOM 720 O O . SER A 1 90 ? -1.620 -2.588 25.762 1.00 72.81 90 SER A O 1
ATOM 722 N N . LYS A 1 91 ? -3.213 -2.471 27.340 1.00 80.00 91 LYS A N 1
ATOM 723 C CA . LYS A 1 91 ? -2.606 -3.382 28.324 1.00 80.00 91 LYS A CA 1
ATOM 724 C C . LYS A 1 91 ? -3.085 -4.839 28.211 1.00 80.00 91 LYS A C 1
ATOM 726 O O . LYS A 1 91 ? -2.877 -5.613 29.138 1.00 80.00 91 LYS A O 1
ATOM 731 N N . GLY A 1 92 ? -3.793 -5.207 27.143 1.00 80.06 92 GLY A N 1
ATOM 732 C CA . GLY A 1 92 ? -4.284 -6.573 26.917 1.00 80.06 92 GLY A CA 1
ATOM 733 C C . GLY A 1 92 ? -5.496 -6.974 27.766 1.00 80.06 92 GLY A C 1
ATOM 734 O O . GLY A 1 92 ? -5.916 -8.127 27.739 1.00 80.06 92 GLY A O 1
ATOM 735 N N . ARG A 1 93 ? -6.084 -6.041 28.524 1.00 81.81 93 ARG A N 1
ATOM 736 C CA . ARG A 1 93 ? -7.218 -6.322 29.417 1.00 81.81 93 ARG A CA 1
ATOM 737 C C . ARG A 1 93 ? -8.549 -6.147 28.699 1.00 81.81 93 ARG A C 1
ATOM 739 O O . ARG A 1 93 ? -8.724 -5.209 27.923 1.00 81.81 93 ARG A O 1
ATOM 746 N N . LEU A 1 94 ? -9.502 -7.026 29.003 1.00 82.50 94 LEU A N 1
ATOM 747 C CA . LEU A 1 94 ? -10.875 -6.902 28.521 1.00 82.50 94 LEU A CA 1
ATOM 748 C C . LEU A 1 94 ? -11.530 -5.654 29.121 1.00 82.50 94 LEU A C 1
ATOM 750 O O . LEU A 1 94 ? -11.467 -5.409 30.325 1.00 82.50 94 LEU A O 1
ATOM 754 N N . ILE A 1 95 ? -12.175 -4.860 28.272 1.00 82.75 95 ILE A N 1
ATOM 755 C CA . ILE A 1 95 ? -12.824 -3.618 28.689 1.00 82.75 95 ILE A CA 1
ATOM 756 C C . ILE A 1 95 ? -14.132 -3.943 29.425 1.00 82.75 95 ILE A C 1
ATOM 758 O O . ILE A 1 95 ? -15.022 -4.611 28.888 1.00 82.75 95 ILE A O 1
ATOM 762 N N . ASN A 1 96 ? -14.277 -3.411 30.640 1.00 83.69 96 ASN A N 1
ATOM 763 C CA . ASN A 1 96 ? -15.498 -3.518 31.443 1.00 83.69 96 ASN A CA 1
ATOM 764 C C . ASN A 1 96 ? -16.702 -2.846 30.756 1.00 83.69 96 ASN A C 1
ATOM 766 O O . ASN A 1 96 ? -16.544 -1.924 29.956 1.00 83.69 96 ASN A O 1
ATOM 770 N N . ALA A 1 97 ? -17.931 -3.242 31.107 1.00 83.62 97 ALA A N 1
ATOM 771 C CA . ALA A 1 97 ? -19.156 -2.715 30.486 1.00 83.62 97 ALA A CA 1
ATOM 772 C C . ALA A 1 97 ? -19.251 -1.172 30.506 1.00 83.62 97 ALA A C 1
ATOM 774 O O . ALA A 1 97 ? -19.618 -0.568 29.500 1.00 83.62 97 ALA A O 1
ATOM 775 N N . LYS A 1 98 ? -18.826 -0.529 31.605 1.00 83.94 98 LYS A N 1
ATOM 776 C CA . LYS A 1 98 ? -18.749 0.941 31.724 1.00 83.94 98 LYS A CA 1
ATOM 777 C C . LYS A 1 98 ? -17.730 1.574 30.765 1.00 83.94 98 LYS A C 1
ATOM 779 O O . LYS A 1 98 ? -17.967 2.654 30.238 1.00 83.94 98 LYS A O 1
ATOM 784 N N . GLY A 1 99 ? -16.608 0.899 30.509 1.00 82.50 99 GLY A N 1
ATOM 785 C CA . GLY A 1 99 ? -15.611 1.364 29.542 1.00 82.50 99 GLY A CA 1
ATOM 786 C C . GLY A 1 99 ? -16.125 1.255 28.107 1.00 82.50 99 GLY A C 1
ATOM 787 O O . GLY A 1 99 ? -15.930 2.165 27.311 1.00 82.50 99 GLY A O 1
ATOM 788 N N . LYS A 1 100 ? -16.868 0.187 27.787 1.00 80.88 100 LYS A N 1
ATOM 789 C CA . LYS A 1 100 ? -17.456 -0.003 26.450 1.00 80.88 100 LYS A CA 1
ATOM 790 C C . LYS A 1 100 ? -18.417 1.123 26.076 1.00 80.88 100 LYS A C 1
ATOM 792 O O . LYS A 1 100 ? -18.371 1.610 24.950 1.00 80.88 100 LYS A O 1
ATOM 797 N N . THR A 1 101 ? -19.272 1.554 27.004 1.00 84.50 101 THR A N 1
ATOM 798 C CA . THR A 1 101 ? -20.217 2.651 26.744 1.00 84.50 101 THR A CA 1
ATOM 799 C C . THR A 1 101 ? -19.498 3.986 26.568 1.00 84.50 101 THR A C 1
ATOM 801 O O . THR A 1 101 ? -19.843 4.736 25.656 1.00 84.50 101 THR A O 1
ATOM 804 N N . LEU A 1 102 ? -18.462 4.254 27.371 1.00 84.38 102 LEU A N 1
ATOM 805 C CA . LEU A 1 102 ? -17.611 5.436 27.225 1.00 84.38 102 LEU A CA 1
ATOM 806 C C . LEU A 1 102 ? -16.926 5.465 25.850 1.00 84.38 102 LEU A C 1
ATOM 808 O O . LEU A 1 102 ? -17.076 6.436 25.113 1.00 84.38 102 LEU A O 1
ATOM 812 N N . PHE A 1 103 ? -16.241 4.384 25.468 1.00 82.06 103 PHE A N 1
ATOM 813 C CA . PHE A 1 103 ? -15.544 4.301 24.182 1.00 82.06 103 PHE A CA 1
ATOM 814 C C . PHE A 1 103 ? -16.498 4.348 22.987 1.00 82.06 103 PHE A C 1
ATOM 816 O O . PHE A 1 103 ? -16.191 4.990 21.986 1.00 82.06 103 PHE A O 1
ATOM 823 N N . SER A 1 104 ? -17.691 3.756 23.106 1.00 81.12 104 SER A N 1
ATOM 824 C CA . SER A 1 104 ? -18.727 3.873 22.077 1.00 81.12 104 SER A CA 1
ATOM 825 C C . SER A 1 104 ? -19.192 5.321 21.894 1.00 81.12 104 SER A C 1
ATOM 827 O O . SER A 1 104 ? -19.327 5.779 20.761 1.00 81.12 104 SER A O 1
ATOM 829 N N . ARG A 1 105 ? -19.395 6.075 22.985 1.00 82.81 105 ARG A N 1
ATOM 830 C CA . ARG A 1 105 ? -19.763 7.500 22.912 1.00 82.81 105 ARG A CA 1
ATOM 831 C C . ARG A 1 105 ? -18.646 8.344 22.300 1.00 82.81 105 ARG A C 1
ATOM 833 O O . ARG A 1 105 ? -18.923 9.150 21.419 1.00 82.81 105 ARG A O 1
ATOM 840 N N . LEU A 1 106 ? -17.399 8.119 22.714 1.00 80.62 106 LEU A N 1
ATOM 841 C CA . LEU A 1 106 ? -16.238 8.823 22.164 1.00 80.62 106 LEU A CA 1
ATOM 842 C C . LEU A 1 106 ? -16.071 8.552 20.664 1.00 80.62 106 LEU A C 1
ATOM 844 O O . LEU A 1 106 ? -15.880 9.488 19.895 1.00 80.62 106 LEU A O 1
ATOM 848 N N . SER A 1 107 ? -16.232 7.299 20.231 1.00 78.62 107 SER A N 1
ATOM 849 C CA . SER A 1 107 ? -16.180 6.933 18.811 1.00 78.62 107 SER A CA 1
ATOM 850 C C . SER A 1 107 ? -17.295 7.603 17.994 1.00 78.62 107 SER A C 1
ATOM 852 O O . SER A 1 107 ? -17.047 8.082 16.890 1.00 78.62 107 SER A O 1
ATOM 854 N N . LYS A 1 108 ? -18.513 7.719 18.545 1.00 79.56 108 LYS A N 1
ATOM 855 C CA . LYS A 1 108 ? -19.621 8.434 17.886 1.00 79.56 108 LYS A CA 1
ATOM 856 C C . LYS A 1 108 ? -19.318 9.920 17.680 1.00 79.56 108 LYS A C 1
ATOM 858 O O . LYS A 1 108 ? -19.540 10.412 16.582 1.00 79.56 108 LYS A O 1
ATOM 863 N N . ILE A 1 109 ? -18.771 10.600 18.692 1.00 77.50 109 ILE A N 1
ATOM 864 C CA . ILE A 1 109 ? -18.360 12.015 18.597 1.00 77.50 109 ILE A CA 1
ATOM 865 C C . ILE A 1 109 ? -17.246 12.193 17.557 1.00 77.50 109 ILE A C 1
ATOM 867 O O . ILE A 1 109 ? -17.235 13.166 16.808 1.00 77.50 109 ILE A O 1
ATOM 871 N N . GLN A 1 110 ? -16.308 11.244 17.490 1.00 69.81 110 GLN A N 1
ATOM 872 C CA . GLN A 1 110 ? -15.245 11.273 16.487 1.00 69.81 110 GLN A CA 1
ATOM 873 C C . GLN A 1 110 ? -15.792 11.143 15.062 1.00 69.81 110 GLN A C 1
ATOM 875 O O . GLN A 1 110 ? -15.323 11.855 14.179 1.00 69.81 110 GLN A O 1
ATOM 880 N N . ASN A 1 111 ? -16.787 10.279 14.845 1.00 67.44 111 ASN A N 1
ATOM 881 C CA . ASN A 1 111 ? -17.339 9.999 13.517 1.00 67.44 111 ASN A CA 1
ATOM 882 C C . ASN A 1 111 ? -18.407 11.004 13.057 1.00 67.44 111 ASN A C 1
ATOM 884 O O . ASN A 1 111 ? -18.579 11.177 11.856 1.00 67.44 111 ASN A O 1
ATOM 888 N N . SER A 1 112 ? -19.105 11.691 13.967 1.00 68.25 112 SER A N 1
ATOM 889 C CA . SER A 1 112 ? -20.126 12.690 13.604 1.00 68.25 112 SER A CA 1
ATOM 890 C C . SER A 1 112 ? -19.554 13.966 12.978 1.00 68.25 112 SER A C 1
ATOM 892 O O . SER A 1 112 ? -20.300 14.760 12.423 1.00 68.25 112 SER A O 1
ATOM 894 N N . LEU A 1 113 ? -18.241 14.183 13.083 1.00 58.50 113 LEU A N 1
ATOM 895 C CA . LEU A 1 113 ? -17.530 15.355 12.559 1.00 58.50 113 LEU A CA 1
ATOM 896 C C . LEU A 1 113 ? -16.791 15.066 11.237 1.00 58.50 113 LEU A C 1
ATOM 898 O O . LEU A 1 113 ? -15.928 15.847 10.848 1.00 58.50 113 LEU A O 1
ATOM 902 N N . ILE A 1 114 ? -17.055 13.917 10.605 1.00 59.88 114 ILE A N 1
ATOM 903 C CA . ILE A 1 114 ? -16.408 13.440 9.367 1.00 59.88 114 ILE A CA 1
ATOM 904 C C . ILE A 1 114 ? -17.463 13.366 8.238 1.00 59.88 114 ILE A C 1
ATOM 906 O O . ILE A 1 114 ? -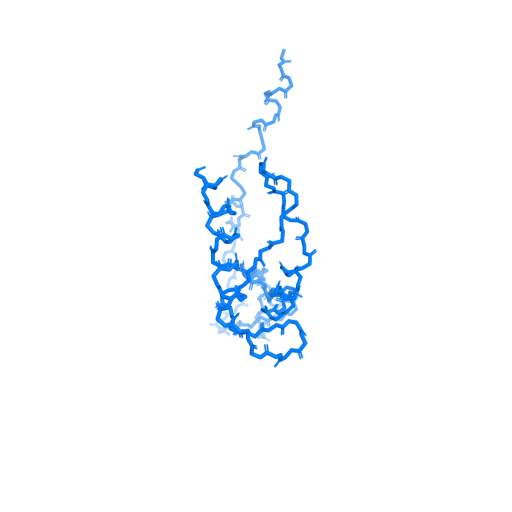17.492 12.397 7.485 1.00 59.88 114 ILE A O 1
ATOM 910 N N . SER A 1 115 ? -18.382 14.341 8.171 1.00 51.94 115 SER A N 1
ATOM 911 C CA . SER A 1 115 ? -19.323 14.461 7.042 1.00 51.94 115 SER A CA 1
ATOM 912 C C . SER A 1 115 ? -18.652 15.033 5.805 1.00 51.94 115 SER A C 1
ATOM 914 O O . SER A 1 115 ? -17.699 15.823 5.973 1.00 51.94 115 SER A O 1
#